Protein AF-A0A8J6ED21-F1 (afdb_monomer)

Organism: Eleutherodactylus coqui (NCBI:txid57060)

Radius of gyration: 25.07 Å; Cα contacts (8 Å, |Δi|>4): 172; chains: 1; bounding box: 75×57×55 Å

Sequence (123 aa):
MRTAGLLLVLLSLSPVLEAKECEKPCVNGLCQPSSGQCQCDPGWTGEQCQHCGGRFLLTGSSGTVTDGPGNYKYKTKCTWLIDGGNNTVLRLRFNHFATECSWDHLYVYDGDSIYAPLVAAFR

Mean predicted aligned error: 9.04 Å

pLDDT: mean 87.55, std 15.16, range [36.28, 98.06]

Structure (mmCIF, N/CA/C/O backbone):
data_AF-A0A8J6ED21-F1
#
_entry.id   AF-A0A8J6ED21-F1
#
loop_
_atom_site.group_PDB
_atom_site.id
_atom_site.type_symbol
_atom_site.label_atom_id
_atom_site.label_alt_id
_atom_site.label_comp_id
_atom_site.label_asym_id
_atom_site.label_entity_id
_atom_site.label_seq_id
_atom_site.pdbx_PDB_ins_code
_atom_site.Cartn_x
_atom_site.Cartn_y
_atom_site.Cartn_z
_atom_site.occupancy
_atom_site.B_iso_or_equiv
_atom_site.auth_seq_id
_atom_site.auth_comp_id
_atom_site.auth_asym_id
_atom_site.auth_atom_id
_atom_site.pdbx_PDB_model_num
ATOM 1 N N . MET A 1 1 ? 60.758 36.932 -38.423 1.00 39.69 1 MET A N 1
ATOM 2 C CA . MET A 1 1 ? 60.410 36.343 -37.113 1.00 39.69 1 MET A CA 1
ATOM 3 C C . MET A 1 1 ? 58.901 36.395 -36.942 1.00 39.69 1 MET A C 1
ATOM 5 O O . MET A 1 1 ? 58.358 37.473 -36.757 1.00 39.69 1 MET A O 1
ATOM 9 N N . ARG A 1 2 ? 58.213 35.262 -37.096 1.00 36.28 2 ARG A N 1
ATOM 10 C CA . ARG A 1 2 ? 56.806 35.101 -36.711 1.00 36.28 2 ARG A CA 1
ATOM 11 C C . ARG A 1 2 ? 56.756 33.851 -35.846 1.00 36.28 2 ARG A C 1
ATOM 13 O O . ARG A 1 2 ? 56.965 32.753 -36.346 1.00 36.28 2 ARG A O 1
ATOM 20 N N . THR A 1 3 ? 56.619 34.043 -34.545 1.00 42.22 3 THR A N 1
ATOM 21 C CA . THR A 1 3 ? 56.461 32.970 -33.569 1.00 42.22 3 THR A CA 1
ATOM 22 C C . THR A 1 3 ? 55.071 32.367 -33.745 1.00 42.22 3 THR A C 1
ATOM 24 O O . THR A 1 3 ? 54.067 33.058 -33.592 1.00 42.22 3 THR A O 1
ATOM 27 N N . ALA A 1 4 ? 55.010 31.088 -34.111 1.00 46.47 4 ALA A N 1
ATOM 28 C CA . ALA A 1 4 ? 53.775 30.316 -34.085 1.00 46.47 4 ALA A CA 1
ATOM 29 C C . ALA A 1 4 ? 53.504 29.907 -32.629 1.00 46.47 4 ALA A C 1
ATOM 31 O O . ALA A 1 4 ? 54.226 29.086 -32.068 1.00 46.47 4 ALA A O 1
ATOM 32 N N . GLY A 1 5 ? 52.512 30.535 -31.998 1.00 54.19 5 GLY A N 1
ATOM 33 C CA . GLY A 1 5 ? 52.023 30.137 -30.681 1.00 54.19 5 GLY A CA 1
ATOM 34 C C . GLY A 1 5 ? 51.109 28.923 -30.817 1.00 54.19 5 GLY A C 1
ATOM 35 O O . GLY A 1 5 ? 50.071 29.003 -31.468 1.00 54.19 5 GLY A O 1
ATOM 36 N N . LEU A 1 6 ? 51.506 27.798 -30.224 1.00 51.72 6 LEU A N 1
ATOM 37 C CA . LEU A 1 6 ? 50.689 26.592 -30.146 1.00 51.72 6 LEU A CA 1
ATOM 38 C C . LEU A 1 6 ? 49.626 26.797 -29.053 1.00 51.72 6 LEU A C 1
ATOM 40 O O . LEU A 1 6 ? 49.947 26.799 -27.866 1.00 51.72 6 LEU A O 1
ATOM 44 N N . LEU A 1 7 ? 48.367 27.013 -29.442 1.00 51.50 7 LEU A N 1
ATOM 45 C CA . LEU A 1 7 ? 47.249 27.107 -28.502 1.00 51.50 7 LEU A CA 1
ATOM 46 C C . LEU A 1 7 ? 46.830 25.686 -28.086 1.00 51.50 7 LEU A C 1
ATOM 48 O O . LEU A 1 7 ? 46.067 25.020 -28.783 1.00 51.50 7 LEU A O 1
ATOM 52 N N . LEU A 1 8 ? 47.365 25.202 -26.965 1.00 49.00 8 LEU A N 1
ATOM 53 C CA . LEU A 1 8 ? 46.931 23.958 -26.325 1.00 49.00 8 LEU A CA 1
ATOM 54 C C . LEU A 1 8 ? 45.565 24.186 -25.666 1.00 49.00 8 LEU A C 1
ATOM 56 O O . LEU A 1 8 ? 45.477 24.672 -24.540 1.00 49.00 8 LEU A O 1
ATOM 60 N N . VAL A 1 9 ? 44.488 23.842 -26.373 1.00 55.41 9 VAL A N 1
ATOM 61 C CA . VAL A 1 9 ? 43.159 23.716 -25.766 1.00 55.41 9 VAL A CA 1
ATOM 62 C C . VAL A 1 9 ? 43.176 22.444 -24.923 1.00 55.41 9 VAL A C 1
ATOM 64 O O . VAL A 1 9 ? 43.044 21.337 -25.442 1.00 55.41 9 VAL A O 1
ATOM 67 N N . LEU A 1 10 ? 43.388 22.595 -23.615 1.00 53.16 10 LEU A N 1
ATOM 68 C CA . LEU A 1 10 ? 43.178 21.524 -22.645 1.00 53.16 10 LEU A CA 1
ATOM 69 C C . LEU A 1 10 ? 41.671 21.248 -22.577 1.00 53.16 10 LEU A C 1
ATOM 71 O O . LEU A 1 10 ? 40.953 21.840 -21.775 1.00 53.16 10 LEU A O 1
ATOM 75 N N . LEU A 1 11 ? 41.180 20.372 -23.454 1.00 50.91 11 LEU A N 1
ATOM 76 C CA . LEU A 1 11 ? 39.873 19.749 -23.287 1.00 50.91 11 LEU A CA 1
ATOM 77 C C . LEU A 1 11 ? 39.968 18.896 -22.023 1.00 50.91 11 LEU A C 1
ATOM 79 O O . LEU A 1 11 ? 40.538 17.805 -22.041 1.00 50.91 11 LEU A O 1
ATOM 83 N N . SER A 1 12 ? 39.456 19.405 -20.904 1.00 55.03 12 SER A N 1
ATOM 84 C CA . SER A 1 12 ? 39.195 18.564 -19.745 1.00 55.03 12 SER A CA 1
ATOM 85 C C . SER A 1 12 ? 38.164 17.524 -20.176 1.00 55.03 12 SER A C 1
ATOM 87 O O . SER A 1 12 ? 36.970 17.813 -20.239 1.00 55.03 12 SER A O 1
ATOM 89 N N . LEU A 1 13 ? 38.629 16.320 -20.513 1.00 52.59 13 LEU A N 1
ATOM 90 C CA . LEU A 1 13 ? 37.798 15.127 -20.587 1.00 52.59 13 LEU A CA 1
ATOM 91 C C . LEU A 1 13 ? 37.385 14.798 -19.152 1.00 52.59 13 LEU A C 1
ATOM 93 O O . LEU A 1 13 ? 37.956 13.925 -18.502 1.00 52.59 13 LEU A O 1
ATOM 97 N N . SER A 1 14 ? 36.422 15.546 -18.618 1.00 59.75 14 SER A N 1
ATOM 98 C CA . SER A 1 14 ? 35.610 15.021 -17.533 1.00 59.75 14 SER A CA 1
ATOM 99 C C . SER A 1 14 ? 35.043 13.704 -18.059 1.00 59.75 14 SER A C 1
ATOM 101 O O . SER A 1 14 ? 34.460 13.721 -19.148 1.00 59.75 14 SER A O 1
ATOM 103 N N . PRO A 1 15 ? 35.235 12.560 -17.379 1.00 58.47 15 PRO A N 1
ATOM 104 C CA . PRO A 1 15 ? 34.506 11.368 -17.759 1.00 58.47 15 PRO A CA 1
ATOM 105 C C . PRO A 1 15 ? 33.035 11.750 -17.641 1.00 58.47 15 PRO A C 1
ATOM 107 O O . PRO A 1 15 ? 32.542 12.020 -16.544 1.00 58.47 15 PRO A O 1
ATOM 110 N N . VAL A 1 16 ? 32.356 11.868 -18.780 1.00 58.25 16 VAL A N 1
ATOM 111 C CA . VAL A 1 16 ? 30.902 11.885 -18.799 1.00 58.25 16 VAL A CA 1
ATOM 112 C C . VAL A 1 16 ? 30.545 10.528 -18.215 1.00 58.25 16 VAL A C 1
ATOM 114 O O . VAL A 1 16 ? 30.736 9.509 -18.871 1.00 58.25 16 VAL A O 1
ATOM 117 N N . LEU A 1 17 ? 30.178 10.494 -16.931 1.00 62.34 17 LEU A N 1
ATOM 118 C CA . LEU A 1 17 ? 29.552 9.321 -16.342 1.00 62.34 17 LEU A CA 1
ATOM 119 C C . LEU A 1 17 ? 28.330 9.070 -17.216 1.00 62.34 17 LEU A C 1
ATOM 121 O O . LEU A 1 17 ? 27.387 9.858 -17.191 1.00 62.34 17 LEU A O 1
ATOM 125 N N . GLU A 1 18 ? 28.415 8.057 -18.071 1.00 69.00 18 GLU A N 1
ATOM 126 C CA . GLU A 1 18 ? 27.342 7.680 -18.973 1.00 69.00 18 GLU A CA 1
ATOM 127 C C . GLU A 1 18 ? 26.149 7.315 -18.087 1.00 69.00 18 GLU A C 1
ATOM 129 O O . GLU A 1 18 ? 26.156 6.296 -17.393 1.00 69.00 18 GLU A O 1
ATOM 134 N N . ALA A 1 19 ? 25.185 8.232 -17.996 1.00 69.50 19 ALA A N 1
ATOM 135 C CA . ALA A 1 19 ? 24.006 8.052 -17.173 1.00 69.50 19 ALA A CA 1
ATOM 136 C C . ALA A 1 19 ? 23.201 6.902 -17.779 1.00 69.50 19 ALA A C 1
ATOM 138 O O . ALA A 1 19 ? 22.688 7.011 -18.891 1.00 69.50 19 ALA A O 1
ATOM 139 N N . LYS A 1 20 ? 23.126 5.782 -17.062 1.00 84.19 20 LYS A N 1
ATOM 140 C CA . LYS A 1 20 ? 22.325 4.632 -17.461 1.00 84.19 20 LYS A CA 1
ATOM 141 C C . LYS A 1 20 ? 20.864 4.945 -17.208 1.00 84.19 20 LYS A C 1
ATOM 143 O O . LYS A 1 20 ? 20.471 5.237 -16.081 1.00 84.19 20 LYS A O 1
ATOM 148 N N . GLU A 1 21 ? 20.066 4.850 -18.255 1.00 88.88 21 GLU A N 1
ATOM 149 C CA . GLU A 1 21 ? 18.619 4.887 -18.132 1.00 88.88 21 GLU A CA 1
ATOM 150 C C . GLU A 1 21 ? 18.095 3.493 -17.779 1.00 88.88 21 GLU A C 1
ATOM 152 O O . GLU A 1 21 ? 18.678 2.472 -18.154 1.00 88.88 21 GLU A O 1
ATOM 157 N N . CYS A 1 22 ? 17.010 3.447 -17.014 1.00 91.50 22 CYS A N 1
ATOM 158 C CA . CYS A 1 22 ? 16.353 2.192 -16.698 1.00 91.50 22 CYS A CA 1
ATOM 159 C C . CYS A 1 22 ? 15.646 1.690 -17.955 1.00 91.50 22 CYS A C 1
ATOM 161 O O . CYS A 1 22 ? 14.899 2.431 -18.588 1.00 91.50 22 CYS A O 1
ATOM 163 N N . GLU A 1 23 ? 15.843 0.415 -18.291 1.00 87.75 23 GLU A N 1
ATOM 164 C CA . GLU A 1 23 ? 15.198 -0.216 -19.451 1.00 87.75 23 GLU A CA 1
ATOM 165 C C . GLU A 1 23 ? 13.665 -0.090 -19.395 1.00 87.75 23 GLU A C 1
ATOM 167 O O . GLU A 1 23 ? 12.992 0.001 -20.421 1.00 87.75 23 GLU A O 1
ATOM 172 N N . LYS A 1 24 ? 13.111 -0.063 -18.177 1.00 91.94 24 LYS A N 1
ATOM 173 C CA . LYS A 1 24 ? 11.692 0.166 -17.904 1.00 91.94 24 LYS A CA 1
ATOM 174 C C . LYS A 1 24 ? 11.518 1.237 -16.827 1.00 91.94 24 LYS A C 1
ATOM 176 O O . LYS A 1 24 ? 12.366 1.338 -15.939 1.00 91.94 24 LYS A O 1
ATOM 181 N N . PRO A 1 25 ? 10.421 2.013 -16.870 1.00 93.69 25 PRO A N 1
ATOM 182 C CA . PRO A 1 25 ? 10.176 3.053 -15.883 1.00 93.69 25 PRO A CA 1
ATOM 183 C C . PRO A 1 25 ? 9.948 2.457 -14.490 1.00 93.69 25 PRO A C 1
ATOM 185 O O . PRO A 1 25 ? 9.249 1.457 -14.328 1.00 93.69 25 PRO A O 1
ATOM 188 N N . CYS A 1 26 ? 10.507 3.109 -13.474 1.00 96.56 26 CYS A N 1
ATOM 189 C CA . CYS A 1 26 ? 10.226 2.786 -12.080 1.00 96.56 26 CYS A CA 1
ATOM 190 C C . CYS A 1 26 ? 8.814 3.271 -11.722 1.00 96.56 26 CYS A C 1
ATOM 192 O O . CYS A 1 26 ? 8.497 4.441 -11.916 1.00 96.56 26 CYS A O 1
ATOM 194 N N . VAL A 1 27 ? 7.964 2.375 -11.217 1.00 96.25 27 VAL A N 1
ATOM 195 C CA . VAL A 1 27 ? 6.562 2.660 -10.875 1.00 96.25 27 VAL A CA 1
ATOM 196 C C . VAL A 1 27 ? 6.468 3.434 -9.559 1.00 96.25 27 VAL A C 1
ATOM 198 O O . VAL A 1 27 ? 5.840 4.485 -9.516 1.00 96.25 27 VAL A O 1
ATOM 201 N N . ASN A 1 28 ? 7.111 2.924 -8.502 1.00 95.56 28 ASN A N 1
ATOM 202 C CA . ASN A 1 28 ? 7.147 3.536 -7.167 1.00 95.56 28 ASN A CA 1
ATOM 203 C C . ASN A 1 28 ? 8.596 3.684 -6.687 1.00 95.56 28 ASN A C 1
ATOM 205 O O . ASN A 1 28 ? 9.069 2.958 -5.806 1.00 95.56 28 ASN A O 1
ATOM 209 N N . GLY A 1 29 ? 9.343 4.542 -7.369 1.00 95.81 29 GLY A N 1
ATOM 210 C CA . GLY A 1 29 ? 10.741 4.785 -7.059 1.00 95.81 29 GLY A CA 1
ATOM 211 C C . GLY A 1 29 ? 11.428 5.628 -8.118 1.00 95.81 29 GLY A C 1
ATOM 212 O O . GLY A 1 29 ? 10.797 6.156 -9.035 1.00 95.81 29 GLY A O 1
ATOM 213 N N . LEU A 1 30 ? 12.747 5.721 -8.004 1.00 96.62 30 LEU A N 1
ATOM 214 C CA . LEU A 1 30 ? 13.583 6.537 -8.876 1.00 96.62 30 LEU A CA 1
ATOM 215 C C . LEU A 1 30 ? 14.587 5.666 -9.626 1.00 96.62 30 LEU A C 1
ATOM 217 O O . LEU A 1 30 ? 15.153 4.724 -9.073 1.00 96.62 30 LEU A O 1
ATOM 221 N N . CYS A 1 31 ? 14.820 5.990 -10.896 1.00 96.12 31 CYS A N 1
ATOM 222 C CA . CYS A 1 31 ? 15.852 5.321 -11.675 1.00 96.12 31 CYS A CA 1
ATOM 223 C C . CYS A 1 31 ? 17.235 5.808 -11.241 1.00 96.12 31 CYS A C 1
ATOM 225 O O . CYS A 1 31 ? 17.501 7.011 -11.265 1.00 96.12 31 CYS A O 1
ATOM 227 N N . GLN A 1 32 ? 18.120 4.882 -10.875 1.00 95.31 32 GLN A N 1
ATOM 228 C CA . GLN A 1 32 ? 19.477 5.206 -10.460 1.00 95.31 32 GLN A CA 1
ATOM 229 C C . GLN A 1 32 ? 20.417 5.282 -11.682 1.00 95.31 32 GLN A C 1
ATOM 231 O O . GLN A 1 32 ? 20.708 4.243 -12.285 1.00 95.31 32 GLN A O 1
ATOM 236 N N . PRO A 1 33 ? 21.000 6.457 -12.007 1.00 90.88 33 PRO A N 1
ATOM 237 C CA . PRO A 1 33 ? 21.781 6.634 -13.238 1.00 90.88 33 PRO A CA 1
ATOM 238 C C . PRO A 1 33 ? 23.109 5.866 -13.279 1.00 90.88 33 PRO A C 1
ATOM 240 O O . PRO A 1 33 ? 23.706 5.704 -14.336 1.00 90.88 33 PRO A O 1
ATOM 243 N N . SER A 1 34 ? 23.619 5.408 -12.133 1.00 90.44 34 SER A N 1
ATOM 244 C CA . SER A 1 34 ? 24.883 4.663 -12.064 1.00 90.44 34 SER A CA 1
ATOM 245 C C . SER A 1 34 ? 24.722 3.172 -12.380 1.00 90.44 34 SER A C 1
ATOM 247 O O . SER A 1 34 ? 25.635 2.547 -12.927 1.00 90.44 34 SER A O 1
ATOM 249 N N . SER A 1 35 ? 23.574 2.586 -12.040 1.00 90.75 35 SER A N 1
ATOM 250 C CA . SER A 1 35 ? 23.293 1.157 -12.214 1.00 90.75 35 SER A CA 1
ATOM 251 C C . SER A 1 35 ? 22.301 0.871 -13.341 1.00 90.75 35 SER A C 1
ATOM 253 O O . SER A 1 35 ? 22.339 -0.232 -13.881 1.00 90.75 35 SER A O 1
ATOM 255 N N . GLY A 1 36 ? 21.450 1.835 -13.713 1.00 92.19 36 GLY A N 1
ATOM 256 C CA . GLY A 1 36 ? 20.308 1.605 -14.605 1.00 92.19 36 GLY A CA 1
ATOM 257 C C . GLY A 1 36 ? 19.221 0.749 -13.948 1.00 92.19 36 GLY A C 1
ATOM 258 O O . GLY A 1 36 ? 18.514 0.020 -14.635 1.00 92.19 36 GLY A O 1
ATOM 259 N N . GLN A 1 37 ? 19.144 0.7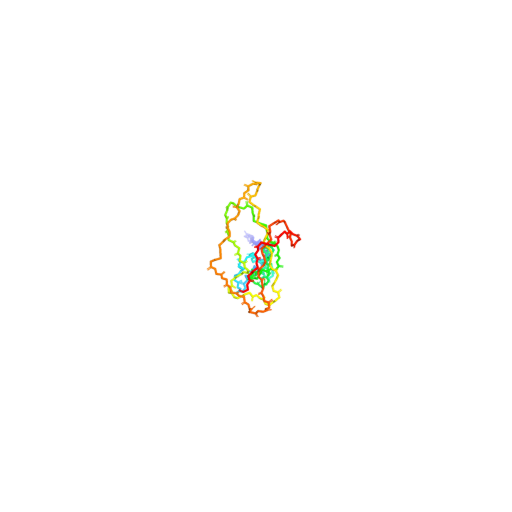71 -12.613 1.00 94.75 37 GLN A N 1
ATOM 260 C CA . GLN A 1 37 ? 18.215 -0.025 -11.806 1.00 94.75 37 GLN A CA 1
ATOM 261 C C . GLN A 1 37 ? 17.305 0.889 -10.988 1.00 94.75 37 GLN A C 1
ATOM 263 O O . GLN A 1 37 ? 17.706 1.995 -10.614 1.00 94.75 37 GLN A O 1
ATOM 268 N N . CYS A 1 38 ? 16.100 0.420 -10.672 1.00 97.19 38 CYS A N 1
ATOM 269 C CA . CYS A 1 38 ? 15.177 1.179 -9.840 1.00 97.19 38 CYS A CA 1
ATOM 270 C C . CYS A 1 38 ? 15.566 1.117 -8.361 1.00 97.19 38 CYS A C 1
ATOM 272 O O . CYS A 1 38 ? 15.751 0.046 -7.783 1.00 97.19 38 CYS A O 1
ATOM 274 N N . GLN A 1 39 ? 15.631 2.285 -7.734 1.00 97.00 39 GLN A N 1
ATOM 275 C CA . GLN A 1 39 ? 15.654 2.435 -6.289 1.00 97.00 39 GLN A CA 1
ATOM 276 C C . GLN A 1 39 ? 14.221 2.661 -5.803 1.00 97.00 39 GLN A C 1
ATOM 278 O O . GLN A 1 39 ? 13.621 3.693 -6.097 1.00 97.00 39 GLN A O 1
ATOM 283 N N . CYS A 1 40 ? 13.672 1.687 -5.079 1.00 96.44 40 CYS A N 1
ATOM 284 C CA . CYS A 1 40 ? 12.272 1.712 -4.667 1.00 96.44 40 CYS A CA 1
ATOM 285 C C . CYS A 1 40 ? 12.010 2.606 -3.463 1.00 96.44 40 CYS A C 1
ATOM 287 O O . CYS A 1 40 ? 12.805 2.654 -2.520 1.00 96.44 40 CYS A O 1
ATOM 289 N N . ASP A 1 41 ? 10.844 3.243 -3.480 1.00 95.94 41 ASP A N 1
ATOM 290 C CA . ASP A 1 41 ? 10.306 3.930 -2.318 1.00 95.94 41 ASP A CA 1
ATOM 291 C C . ASP A 1 41 ? 10.041 2.926 -1.178 1.00 95.94 41 ASP A C 1
ATOM 293 O O . ASP A 1 41 ? 9.791 1.737 -1.429 1.00 95.94 41 ASP A O 1
ATOM 297 N N . PRO A 1 42 ? 10.069 3.364 0.094 1.00 94.94 42 PRO A N 1
ATOM 298 C CA . PRO A 1 42 ? 9.823 2.482 1.229 1.00 94.94 42 PRO A CA 1
ATOM 299 C C . PRO A 1 42 ? 8.511 1.697 1.093 1.00 94.94 42 PRO A C 1
ATOM 301 O O . PRO A 1 42 ? 7.453 2.264 0.833 1.00 94.94 42 PRO A O 1
ATOM 304 N N . GLY A 1 43 ? 8.586 0.380 1.295 1.00 94.44 43 GLY A N 1
ATOM 305 C CA . GLY A 1 43 ? 7.442 -0.531 1.178 1.00 94.44 43 GLY A CA 1
ATOM 306 C C . GLY A 1 43 ? 7.251 -1.153 -0.210 1.00 94.44 43 GLY A C 1
ATOM 307 O O . GLY A 1 43 ? 6.528 -2.147 -0.320 1.00 94.44 43 GLY A O 1
ATOM 308 N N . TRP A 1 44 ? 7.939 -0.651 -1.238 1.00 95.75 44 TRP A N 1
ATOM 309 C CA . TRP A 1 44 ? 7.897 -1.180 -2.603 1.00 95.75 44 TRP A CA 1
ATOM 310 C C . TRP A 1 44 ? 9.102 -2.066 -2.934 1.00 95.75 44 TRP A C 1
ATOM 312 O O . TRP A 1 44 ? 10.191 -1.926 -2.378 1.00 95.75 44 TRP A O 1
ATOM 322 N N . THR A 1 45 ? 8.903 -3.017 -3.845 1.00 94.81 45 THR A N 1
ATOM 323 C CA . THR A 1 45 ? 9.919 -3.975 -4.294 1.00 94.81 45 THR A CA 1
ATOM 324 C C . THR A 1 45 ? 9.682 -4.420 -5.744 1.00 94.81 45 THR A C 1
ATOM 326 O O . THR A 1 45 ? 8.648 -4.129 -6.348 1.00 94.81 45 THR A O 1
ATOM 329 N N . GLY A 1 46 ? 10.640 -5.162 -6.301 1.00 93.75 46 GLY A N 1
ATOM 330 C CA . GLY A 1 46 ? 10.670 -5.602 -7.697 1.00 93.75 46 GLY A CA 1
ATOM 331 C C . GLY A 1 46 ? 11.525 -4.703 -8.591 1.00 93.75 46 GLY A C 1
ATOM 332 O O . GLY A 1 46 ? 11.861 -3.587 -8.216 1.00 93.75 46 GLY A O 1
ATOM 333 N N . GLU A 1 47 ? 11.849 -5.203 -9.785 1.00 94.38 47 GLU A N 1
ATOM 334 C CA . GLU A 1 47 ? 12.724 -4.535 -10.769 1.00 94.38 47 GLU A CA 1
ATOM 335 C C . GLU A 1 47 ? 12.265 -3.117 -11.152 1.00 94.38 47 GLU A C 1
ATOM 337 O O . GLU A 1 47 ? 13.085 -2.253 -11.428 1.00 94.38 47 GLU A O 1
ATOM 342 N N . GLN A 1 48 ? 10.951 -2.873 -11.161 1.00 95.69 48 GLN A N 1
ATOM 343 C CA . GLN A 1 48 ? 10.331 -1.572 -11.431 1.00 95.69 48 GLN A CA 1
ATOM 344 C C . GLN A 1 48 ? 9.628 -1.007 -10.186 1.00 95.69 48 GLN A C 1
ATOM 346 O O . GLN A 1 48 ? 8.819 -0.092 -10.306 1.00 95.69 48 GLN A O 1
ATOM 351 N N . CYS A 1 49 ? 9.866 -1.552 -8.989 1.00 96.25 49 CYS A N 1
ATOM 352 C CA . CYS A 1 49 ? 9.157 -1.158 -7.762 1.00 96.25 49 CYS A CA 1
ATOM 353 C C . CYS A 1 49 ? 7.630 -1.320 -7.859 1.00 96.25 49 CYS A C 1
ATOM 355 O O . CYS A 1 49 ? 6.848 -0.545 -7.309 1.00 96.25 49 CYS A O 1
ATOM 357 N N . GLN A 1 50 ? 7.204 -2.329 -8.613 1.00 95.50 50 GLN A N 1
ATOM 358 C CA . GLN A 1 50 ? 5.814 -2.573 -8.9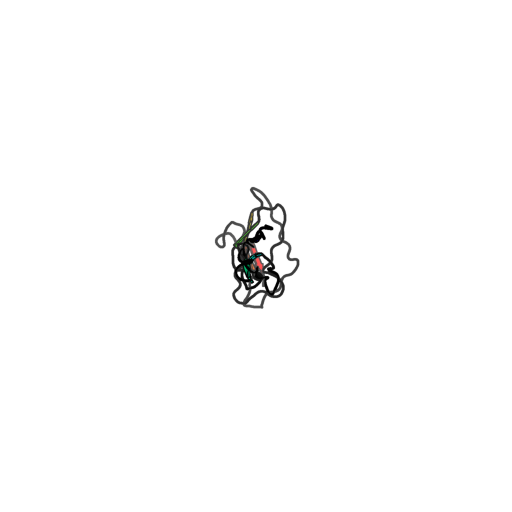81 1.00 95.50 50 GLN A CA 1
ATOM 359 C C . GLN A 1 50 ? 5.075 -3.508 -8.017 1.00 95.50 50 GLN A C 1
ATOM 361 O O . GLN A 1 50 ? 3.914 -3.825 -8.238 1.00 95.50 50 GLN A O 1
ATOM 366 N N . HIS A 1 51 ? 5.733 -4.010 -6.978 1.00 95.38 51 HIS A N 1
ATOM 367 C CA . HIS A 1 51 ? 5.109 -4.913 -6.020 1.00 95.38 51 HIS A CA 1
ATOM 368 C C . HIS A 1 51 ? 5.212 -4.336 -4.623 1.00 95.38 51 HIS A C 1
ATOM 370 O O . HIS A 1 51 ? 6.278 -3.873 -4.216 1.00 95.38 51 HIS A O 1
ATOM 376 N N . CYS A 1 52 ? 4.135 -4.418 -3.854 1.00 95.19 52 CYS A N 1
ATOM 377 C CA . CYS A 1 52 ? 4.243 -4.199 -2.426 1.00 95.19 52 CYS A CA 1
ATOM 378 C C . CYS A 1 52 ? 5.091 -5.303 -1.772 1.00 95.19 52 CYS A C 1
ATOM 380 O O . CYS A 1 52 ? 4.923 -6.491 -2.057 1.00 95.19 52 CYS A O 1
ATOM 382 N N . GLY A 1 53 ? 5.977 -4.912 -0.859 1.00 92.81 53 GLY A N 1
ATOM 383 C CA . GLY A 1 53 ? 6.766 -5.839 -0.048 1.00 92.81 53 GLY A CA 1
ATOM 384 C C . GLY A 1 53 ? 6.978 -5.396 1.397 1.00 92.81 53 GLY A C 1
ATOM 385 O O . GLY A 1 53 ? 7.800 -5.995 2.088 1.00 92.81 53 GLY A O 1
ATOM 386 N N . GLY A 1 54 ? 6.295 -4.348 1.859 1.00 90.00 54 GLY A N 1
ATOM 387 C CA . GLY A 1 54 ? 6.530 -3.796 3.186 1.00 90.00 54 GLY A CA 1
ATOM 388 C C . GLY A 1 54 ? 5.321 -3.114 3.811 1.00 90.00 54 GLY A C 1
ATOM 389 O O . GLY A 1 54 ? 4.166 -3.447 3.533 1.00 90.00 54 GLY A O 1
ATOM 390 N N . ARG A 1 55 ? 5.620 -2.188 4.725 1.00 92.12 55 ARG A N 1
ATOM 391 C CA . ARG A 1 55 ? 4.631 -1.485 5.536 1.00 92.12 55 ARG A CA 1
ATOM 392 C C . ARG A 1 55 ? 4.562 -0.014 5.145 1.00 92.12 55 ARG A C 1
ATOM 394 O O . ARG A 1 55 ? 5.586 0.661 5.124 1.00 92.12 55 ARG A O 1
ATOM 401 N N . PHE A 1 56 ? 3.353 0.474 4.912 1.00 95.44 56 PHE A N 1
ATOM 402 C CA . PHE A 1 56 ? 3.065 1.873 4.613 1.00 95.44 56 PHE A CA 1
ATOM 403 C C . PHE A 1 56 ? 2.411 2.557 5.806 1.00 95.44 56 PHE A C 1
ATOM 405 O O . PHE A 1 56 ? 1.626 1.936 6.523 1.00 95.44 56 PHE A O 1
ATOM 412 N N . LEU A 1 57 ? 2.707 3.843 5.981 1.00 95.00 57 LEU A N 1
ATOM 413 C CA . LEU A 1 57 ? 2.015 4.723 6.915 1.00 95.00 57 LEU A CA 1
ATOM 414 C C . LEU A 1 57 ? 1.264 5.786 6.113 1.00 95.00 57 LEU A C 1
ATOM 416 O O . LEU A 1 57 ? 1.869 6.505 5.321 1.00 95.00 57 LEU A O 1
ATOM 420 N N . LEU A 1 58 ? -0.045 5.878 6.324 1.00 95.50 58 LEU A N 1
ATOM 421 C CA . LEU A 1 58 ? -0.906 6.880 5.712 1.00 95.50 58 LEU A CA 1
ATOM 422 C C . LEU A 1 58 ? -1.470 7.771 6.813 1.00 95.50 58 LEU A C 1
ATOM 424 O O . LEU A 1 58 ? -2.216 7.288 7.654 1.00 95.50 58 LEU A O 1
ATOM 428 N N . THR A 1 59 ? -1.131 9.057 6.784 1.00 95.81 59 THR A N 1
ATOM 429 C CA . THR A 1 59 ? -1.594 10.066 7.759 1.00 95.81 59 THR A CA 1
ATOM 430 C C . THR A 1 59 ? -2.524 11.115 7.141 1.00 95.81 59 THR A C 1
ATOM 432 O O . THR A 1 59 ? -2.938 12.071 7.79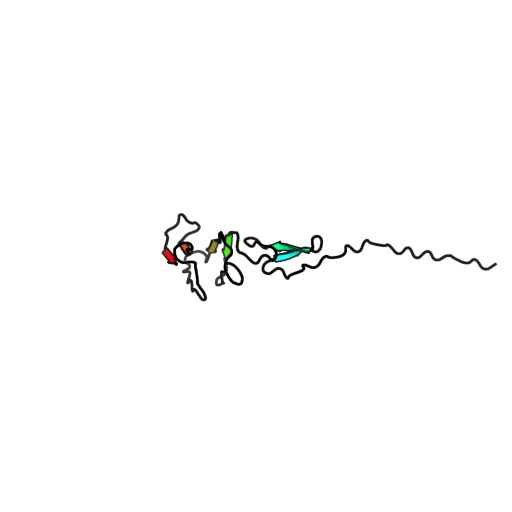4 1.00 95.81 59 THR A O 1
ATOM 435 N N . GLY A 1 60 ? -2.821 10.983 5.845 1.00 94.12 60 GLY A N 1
ATOM 436 C CA . GLY A 1 60 ? -3.706 11.897 5.134 1.00 94.12 60 GLY A CA 1
ATOM 437 C C . GLY A 1 60 ? -5.168 11.712 5.540 1.00 94.12 60 GLY A C 1
ATOM 438 O O . GLY A 1 60 ? -5.611 10.602 5.824 1.00 94.12 60 GLY A O 1
ATOM 439 N N . SER A 1 61 ? -5.956 12.788 5.468 1.00 93.00 61 SER A N 1
ATOM 440 C CA . SER A 1 61 ? -7.411 12.749 5.703 1.00 93.00 61 SER A CA 1
ATOM 441 C C . SER A 1 61 ? -8.180 11.910 4.672 1.00 93.00 61 SER A C 1
ATOM 443 O O . SER A 1 61 ? -9.343 11.564 4.879 1.00 93.00 61 SER A O 1
ATOM 445 N N . SER A 1 62 ? -7.543 11.591 3.544 1.00 94.81 62 SER A N 1
ATOM 446 C CA . SER A 1 62 ? -8.005 10.635 2.541 1.00 94.81 62 SER A CA 1
ATOM 447 C C . SER A 1 62 ? -6.812 10.086 1.754 1.00 94.81 62 SER A C 1
ATOM 449 O O . SER A 1 62 ? -5.734 10.684 1.748 1.00 94.81 62 SER A O 1
ATOM 451 N N . GLY A 1 63 ? -6.995 8.946 1.087 1.00 94.56 63 GLY A N 1
ATOM 452 C CA . GLY A 1 63 ? -5.948 8.305 0.297 1.00 94.56 63 GLY A CA 1
ATOM 453 C C . GLY A 1 63 ? -6.431 7.030 -0.386 1.00 94.56 63 GLY A C 1
ATOM 454 O O . GLY A 1 63 ? -7.602 6.663 -0.291 1.00 94.56 63 GLY A O 1
ATOM 455 N N . THR A 1 64 ? -5.522 6.361 -1.092 1.00 94.31 64 THR A N 1
ATOM 456 C CA . THR A 1 64 ? -5.745 5.046 -1.711 1.00 94.31 64 THR A CA 1
ATOM 457 C C . THR A 1 64 ? -4.606 4.113 -1.318 1.00 94.31 64 THR A C 1
ATOM 459 O O . THR A 1 64 ? -3.462 4.548 -1.204 1.00 94.31 64 THR A O 1
ATOM 462 N N . VAL A 1 65 ? -4.925 2.837 -1.116 1.00 94.62 65 VAL A N 1
ATOM 463 C CA . VAL A 1 65 ? -3.956 1.764 -0.871 1.00 94.62 65 VAL A CA 1
ATOM 464 C C . VAL A 1 65 ? -4.006 0.767 -2.026 1.00 94.62 65 VAL A C 1
ATOM 466 O O . VAL A 1 65 ? -5.073 0.532 -2.593 1.00 94.62 65 VAL A O 1
ATOM 469 N N . THR A 1 66 ? -2.856 0.213 -2.401 1.00 94.69 66 THR A N 1
ATOM 470 C CA . THR A 1 66 ? -2.721 -0.761 -3.493 1.00 94.69 66 THR A CA 1
ATOM 471 C C . THR A 1 66 ? -1.491 -1.634 -3.265 1.00 94.69 66 THR A C 1
ATOM 473 O O . THR A 1 66 ? -0.492 -1.185 -2.702 1.00 94.69 66 THR A O 1
ATOM 476 N N . ASP A 1 67 ? -1.583 -2.894 -3.673 1.00 94.19 67 ASP A N 1
ATOM 477 C CA . ASP A 1 67 ? -0.510 -3.888 -3.698 1.00 94.19 67 ASP A CA 1
ATOM 478 C C . ASP A 1 67 ? 0.410 -3.762 -4.930 1.00 94.19 67 ASP A C 1
ATOM 480 O O . ASP A 1 67 ? 1.470 -4.395 -4.973 1.00 94.19 67 ASP A O 1
ATOM 484 N N . GLY A 1 68 ? 0.033 -2.920 -5.894 1.00 94.06 68 GLY A N 1
ATOM 485 C CA . GLY A 1 68 ? 0.762 -2.646 -7.127 1.00 94.06 68 GLY A CA 1
ATOM 486 C C . GLY A 1 68 ? -0.125 -2.726 -8.376 1.00 94.06 68 GLY A C 1
ATOM 487 O O . GLY A 1 68 ? -1.320 -3.007 -8.292 1.00 94.06 68 GLY A O 1
ATOM 488 N N . PRO A 1 69 ? 0.434 -2.443 -9.564 1.00 94.31 69 PRO A N 1
ATOM 489 C CA . PRO A 1 69 ? -0.256 -2.647 -10.831 1.00 94.31 69 PRO A CA 1
ATOM 490 C C . PRO A 1 69 ? -0.441 -4.134 -11.170 1.00 94.31 69 PRO A C 1
ATOM 492 O O . PRO A 1 69 ? 0.472 -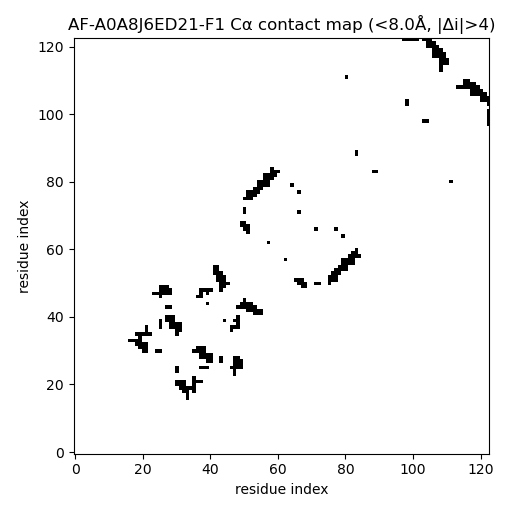4.946 -11.022 1.00 94.31 69 PRO A O 1
ATOM 495 N N . GLY A 1 70 ? -1.592 -4.457 -11.761 1.00 92.62 70 GLY A N 1
ATOM 496 C CA . GLY A 1 70 ? -1.887 -5.798 -12.260 1.00 92.62 70 GLY A CA 1
ATOM 497 C C . GLY A 1 70 ? -2.238 -6.777 -11.143 1.00 92.62 70 GLY A C 1
ATOM 498 O O . GLY A 1 70 ? -2.911 -6.415 -10.185 1.00 92.62 70 GLY A O 1
ATOM 499 N N . ASN A 1 71 ? -1.821 -8.033 -11.303 1.00 91.44 71 ASN A N 1
ATOM 500 C CA . ASN A 1 71 ? -2.030 -9.057 -10.285 1.00 91.44 71 ASN A CA 1
ATOM 501 C C . ASN A 1 71 ? -0.933 -8.981 -9.218 1.00 91.44 71 ASN A C 1
ATOM 503 O O . ASN A 1 71 ? 0.240 -8.755 -9.540 1.00 91.44 71 ASN A O 1
ATOM 507 N N . TYR A 1 72 ? -1.303 -9.263 -7.970 1.00 89.81 72 TYR A N 1
ATOM 508 C CA . TYR A 1 72 ? -0.349 -9.399 -6.877 1.00 89.81 72 TYR A CA 1
ATOM 509 C C . TYR A 1 72 ? 0.699 -10.479 -7.176 1.00 89.81 72 TYR A C 1
ATOM 511 O O . TYR A 1 72 ? 0.471 -11.453 -7.900 1.00 89.81 72 TYR A O 1
ATOM 519 N N . LYS A 1 73 ? 1.885 -10.315 -6.586 1.00 91.12 73 LYS A N 1
ATOM 520 C CA . LYS A 1 73 ? 2.969 -11.292 -6.685 1.00 91.12 73 LYS A CA 1
ATOM 521 C C . LYS A 1 73 ? 2.765 -12.417 -5.666 1.00 91.12 73 LYS A C 1
ATOM 523 O O . LYS A 1 73 ? 2.297 -12.206 -4.550 1.00 91.12 73 LYS A O 1
ATOM 528 N N . TYR A 1 74 ? 3.187 -13.626 -6.028 1.00 89.94 74 TYR A N 1
ATOM 529 C CA . TYR A 1 74 ? 3.230 -14.747 -5.091 1.00 89.94 74 TYR A CA 1
ATOM 530 C C . TYR A 1 74 ? 4.022 -14.388 -3.822 1.00 89.94 74 TYR A C 1
ATOM 532 O O . TYR A 1 74 ? 5.119 -13.827 -3.908 1.00 89.94 74 TYR A O 1
ATOM 540 N N . LYS A 1 75 ? 3.481 -14.759 -2.651 1.00 86.88 75 LYS A N 1
ATOM 541 C CA . LYS A 1 75 ? 4.035 -14.451 -1.317 1.00 86.88 75 LYS A CA 1
ATOM 542 C C . LYS A 1 75 ? 4.151 -12.953 -1.005 1.00 86.88 75 LYS A C 1
ATOM 544 O O . LYS A 1 75 ? 4.952 -12.577 -0.144 1.00 86.88 75 LYS A O 1
ATOM 549 N N . THR A 1 76 ? 3.357 -12.102 -1.652 1.00 88.75 76 THR A N 1
ATOM 550 C CA . THR A 1 76 ? 3.257 -10.694 -1.259 1.00 88.75 76 THR A CA 1
ATOM 551 C C . THR A 1 76 ? 2.763 -10.577 0.180 1.00 88.75 76 THR A C 1
ATOM 553 O O . THR A 1 76 ? 1.787 -11.204 0.584 1.00 88.75 76 THR A O 1
ATOM 556 N N . LYS A 1 77 ? 3.452 -9.746 0.962 1.00 89.56 77 LYS A N 1
ATOM 557 C CA . LYS A 1 77 ? 3.031 -9.341 2.303 1.00 89.56 77 LYS A CA 1
ATOM 558 C C . LYS A 1 77 ? 2.995 -7.828 2.336 1.00 89.56 77 LYS A C 1
ATOM 560 O O . LYS A 1 77 ? 4.043 -7.190 2.380 1.00 89.56 77 LYS A O 1
ATOM 565 N N . CYS A 1 78 ? 1.786 -7.285 2.282 1.00 93.12 78 CYS A N 1
ATOM 566 C CA . CYS A 1 78 ? 1.562 -5.853 2.297 1.00 93.12 78 CYS A CA 1
ATOM 567 C C . CYS A 1 78 ? 0.822 -5.438 3.559 1.00 93.12 78 CYS A C 1
ATOM 569 O O . CYS A 1 78 ? -0.137 -6.094 3.964 1.00 93.12 78 CYS A O 1
ATOM 571 N N . THR A 1 79 ? 1.264 -4.363 4.203 1.00 95.56 79 THR A N 1
ATOM 572 C CA . THR A 1 79 ? 0.577 -3.818 5.376 1.00 95.56 79 THR A CA 1
ATOM 573 C C . THR A 1 79 ? 0.450 -2.312 5.245 1.00 95.56 79 THR A C 1
ATOM 575 O O . THR A 1 79 ? 1.433 -1.619 5.007 1.00 95.56 79 THR A O 1
ATOM 578 N N . TRP A 1 80 ? -0.750 -1.793 5.466 1.00 96.12 80 TRP A N 1
ATOM 579 C CA . TRP A 1 80 ? -1.006 -0.359 5.513 1.00 96.12 80 TRP A CA 1
ATOM 580 C C . TRP A 1 80 ? -1.484 -0.004 6.917 1.00 96.12 80 TRP A C 1
ATOM 582 O O . TRP A 1 80 ? -2.474 -0.557 7.388 1.00 96.12 80 TRP A O 1
ATOM 592 N N . LEU A 1 81 ? -0.768 0.895 7.587 1.00 95.94 81 LEU A N 1
ATOM 593 C CA . LEU A 1 81 ? -1.229 1.553 8.803 1.00 95.94 81 LEU A CA 1
ATOM 594 C C . LEU A 1 81 ? -1.841 2.891 8.397 1.00 95.94 81 LEU A C 1
ATOM 596 O O . LEU A 1 81 ? -1.139 3.750 7.866 1.00 95.94 81 LEU A O 1
ATOM 600 N N . ILE A 1 82 ? -3.141 3.046 8.624 1.00 96.44 82 ILE A N 1
ATOM 601 C CA . ILE A 1 82 ? -3.873 4.276 8.326 1.00 96.44 82 ILE A CA 1
ATOM 602 C C . ILE A 1 82 ? -4.132 4.978 9.655 1.00 96.44 82 ILE A C 1
ATOM 604 O O . ILE A 1 82 ? -4.902 4.485 10.474 1.00 96.44 82 ILE A O 1
ATOM 608 N N . ASP A 1 83 ? -3.473 6.110 9.863 1.00 95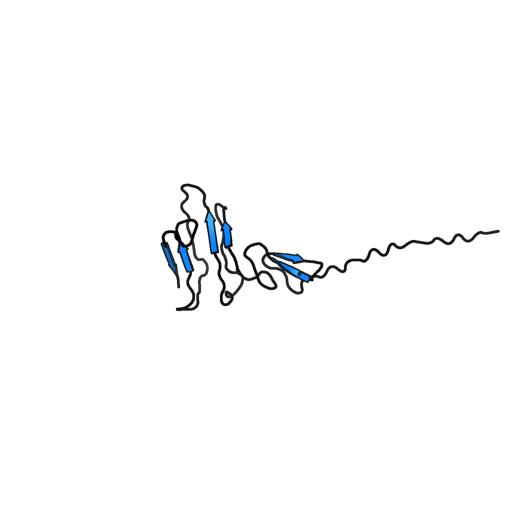.12 83 ASP A N 1
ATOM 609 C CA . ASP A 1 83 ? -3.615 6.953 11.043 1.00 95.12 83 ASP A CA 1
ATOM 610 C C . ASP A 1 83 ? -4.422 8.202 10.675 1.00 95.12 83 ASP A C 1
ATOM 612 O O . ASP A 1 83 ? -3.921 9.129 10.040 1.00 95.12 83 ASP A O 1
ATOM 616 N N . GLY A 1 84 ? -5.703 8.210 11.044 1.00 92.75 84 GLY A N 1
ATOM 617 C CA . GLY A 1 84 ? -6.567 9.379 10.870 1.00 92.75 84 GLY A CA 1
ATOM 618 C C . GLY A 1 84 ? -6.390 10.442 11.958 1.00 92.75 84 GLY A C 1
ATOM 619 O O . GLY A 1 84 ? -7.008 11.502 11.873 1.00 92.75 84 GLY A O 1
ATOM 620 N N . GLY A 1 85 ? -5.576 10.181 12.984 1.00 91.06 85 GLY A N 1
ATOM 621 C CA . GLY A 1 85 ? -5.505 10.969 14.207 1.00 91.06 85 GLY A CA 1
ATOM 622 C C . GLY A 1 85 ? -6.624 10.647 15.203 1.00 91.06 85 GLY A C 1
ATOM 623 O O . GLY A 1 85 ? -7.525 9.838 14.959 1.00 91.06 85 GLY A O 1
ATOM 624 N N . ASN A 1 86 ? -6.567 11.301 16.362 1.00 89.56 86 ASN A N 1
ATOM 625 C CA . ASN A 1 86 ? -7.442 11.002 17.495 1.00 89.56 86 ASN A CA 1
ATOM 626 C C . ASN A 1 86 ? -8.929 11.228 17.180 1.00 89.56 86 ASN A C 1
ATOM 628 O O . ASN A 1 86 ? -9.304 12.253 16.611 1.00 89.56 86 ASN A O 1
ATOM 632 N N . ASN A 1 87 ? -9.779 10.308 17.650 1.00 88.00 87 ASN A N 1
ATOM 633 C CA . ASN A 1 87 ? -11.241 10.359 17.519 1.00 88.00 87 ASN A CA 1
ATOM 634 C C . ASN A 1 87 ? -11.744 10.492 16.071 1.00 88.00 87 ASN A C 1
ATOM 636 O O . ASN A 1 87 ? -12.792 11.092 15.824 1.00 88.00 87 ASN A O 1
ATOM 640 N N . THR A 1 88 ? -11.014 9.925 15.112 1.00 91.81 88 THR A N 1
ATOM 641 C CA . THR A 1 88 ? -11.449 9.875 13.718 1.00 91.81 88 THR A CA 1
ATOM 642 C C . THR A 1 88 ? -12.074 8.530 13.378 1.00 91.81 88 THR A C 1
ATOM 644 O O . THR A 1 88 ? -11.676 7.485 13.885 1.00 91.81 88 THR A O 1
ATOM 647 N N . VAL A 1 89 ? -13.091 8.561 12.516 1.00 93.44 89 VAL A N 1
ATOM 648 C CA . VAL A 1 89 ? -13.715 7.352 11.974 1.00 93.44 89 VAL A CA 1
ATOM 649 C C . VAL A 1 89 ? -13.213 7.162 10.553 1.00 93.44 89 VAL A C 1
ATOM 651 O O . VAL A 1 89 ? -13.473 7.987 9.674 1.00 93.44 89 VAL A O 1
ATOM 654 N N . LEU A 1 90 ? -12.503 6.062 10.324 1.00 94.75 90 LEU A N 1
ATOM 655 C CA . LEU A 1 90 ? -12.008 5.702 9.004 1.00 94.75 90 LEU A CA 1
ATOM 656 C C . LEU A 1 90 ? -13.091 4.967 8.214 1.00 94.75 90 LEU A C 1
ATOM 658 O O . LEU A 1 90 ? -13.693 4.004 8.685 1.00 94.75 90 LEU A O 1
ATOM 662 N N . ARG A 1 91 ? -13.319 5.402 6.972 1.00 95.00 91 ARG A N 1
ATOM 663 C CA . ARG A 1 91 ? -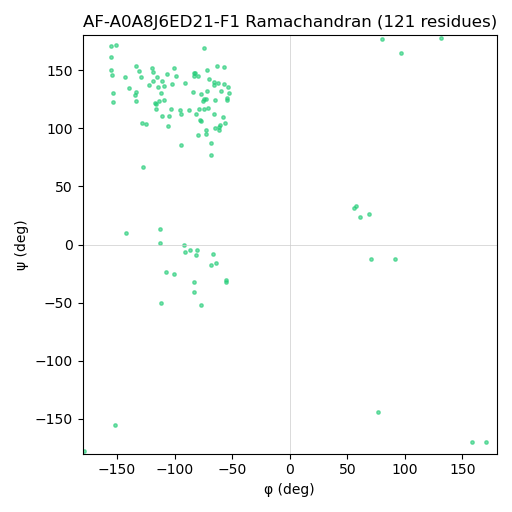14.220 4.727 6.033 1.00 95.00 91 ARG A CA 1
ATOM 664 C C . ARG A 1 91 ? -13.417 4.104 4.903 1.00 95.00 91 ARG A C 1
ATOM 666 O O . ARG A 1 91 ? -12.907 4.813 4.039 1.00 95.00 91 ARG A O 1
ATOM 673 N N . LEU A 1 92 ? -13.368 2.776 4.877 1.00 94.69 92 LEU A N 1
ATOM 674 C CA . LEU A 1 92 ? -12.723 2.017 3.809 1.00 94.69 92 LEU A CA 1
ATOM 675 C C . LEU A 1 92 ? -13.729 1.687 2.702 1.00 94.69 92 LEU A C 1
ATOM 677 O O . LEU A 1 92 ? -14.879 1.336 2.968 1.00 94.69 92 LEU A O 1
ATOM 681 N N . ARG A 1 93 ? -13.294 1.802 1.445 1.00 95.50 93 ARG A N 1
ATOM 682 C CA . ARG A 1 93 ? -14.065 1.394 0.267 1.00 95.50 93 ARG A CA 1
ATOM 683 C C . ARG A 1 93 ? -13.171 0.586 -0.661 1.00 95.50 93 ARG A C 1
ATOM 685 O O . ARG A 1 93 ? -12.160 1.094 -1.135 1.00 95.50 93 ARG A O 1
ATOM 692 N N . PHE A 1 94 ? -13.599 -0.631 -0.973 1.00 94.44 94 PHE A N 1
ATOM 693 C CA . PHE A 1 94 ? -12.970 -1.450 -2.001 1.00 94.44 94 PHE A CA 1
ATOM 694 C C . PHE A 1 94 ? -13.483 -1.025 -3.373 1.00 94.44 94 PHE A C 1
ATOM 696 O O . PHE A 1 94 ? -14.665 -1.179 -3.674 1.00 94.44 94 PHE A O 1
ATOM 703 N N . ASN A 1 95 ? -12.601 -0.448 -4.188 1.00 94.12 95 ASN A N 1
ATOM 704 C CA . ASN A 1 95 ? -12.912 -0.148 -5.587 1.00 94.12 95 ASN A CA 1
ATOM 705 C C . ASN A 1 95 ? -12.697 -1.386 -6.468 1.00 94.12 95 ASN A C 1
ATOM 707 O O . ASN A 1 95 ? -13.518 -1.679 -7.330 1.00 94.12 95 ASN A O 1
ATOM 711 N N . HIS A 1 96 ? -11.620 -2.128 -6.204 1.00 92.38 96 HIS A N 1
ATOM 712 C CA . HIS A 1 96 ? -11.283 -3.395 -6.842 1.00 92.38 96 HIS A CA 1
ATOM 713 C C . HIS A 1 96 ? -10.739 -4.341 -5.771 1.00 92.38 96 HIS A C 1
ATOM 715 O O . HIS A 1 96 ? -9.942 -3.919 -4.934 1.00 92.38 96 HIS A O 1
ATOM 721 N N . PHE A 1 97 ? -11.197 -5.590 -5.774 1.00 93.44 97 PHE A N 1
ATOM 722 C CA . PHE A 1 97 ? -10.745 -6.613 -4.838 1.00 93.44 97 PHE A CA 1
ATOM 723 C C . PHE A 1 97 ? -10.921 -7.994 -5.469 1.00 93.44 97 PHE A C 1
ATOM 725 O O . PHE A 1 97 ? -12.026 -8.343 -5.885 1.00 93.44 97 PHE A O 1
ATOM 732 N N . ALA A 1 98 ? -9.826 -8.744 -5.569 1.00 93.00 98 ALA A N 1
ATOM 733 C CA . ALA A 1 98 ? -9.808 -10.123 -6.033 1.00 93.00 98 ALA A CA 1
ATOM 734 C C . ALA A 1 98 ? -8.604 -10.843 -5.415 1.00 93.00 98 ALA A C 1
ATOM 736 O O . ALA A 1 98 ? -7.481 -10.345 -5.486 1.00 93.00 98 ALA A O 1
ATOM 737 N N . THR A 1 99 ? -8.849 -12.009 -4.830 1.00 93.81 99 THR A N 1
ATOM 738 C CA . THR A 1 99 ? -7.853 -12.857 -4.164 1.00 93.81 99 THR A CA 1
ATOM 739 C C . THR A 1 99 ? -8.023 -14.306 -4.608 1.00 93.81 99 THR A C 1
ATOM 741 O O . THR A 1 99 ? -9.113 -14.715 -5.018 1.00 93.81 99 THR A O 1
ATOM 744 N N . GLU A 1 100 ? -6.948 -15.095 -4.566 1.00 93.44 100 GLU A N 1
ATOM 745 C CA . GLU A 1 100 ? -7.036 -16.533 -4.814 1.00 93.44 100 GLU A CA 1
ATOM 746 C C . GLU A 1 100 ? -7.862 -17.197 -3.710 1.00 93.44 100 GLU A C 1
ATOM 748 O O . GLU A 1 100 ? -7.553 -17.099 -2.518 1.00 93.44 100 GLU A O 1
ATOM 753 N N . CYS A 1 101 ? -8.917 -17.906 -4.118 1.00 88.62 101 CYS A N 1
ATOM 754 C CA . CYS A 1 101 ? -9.792 -18.595 -3.183 1.00 88.62 101 CYS A CA 1
ATOM 755 C C . CYS A 1 101 ? -8.999 -19.574 -2.306 1.00 88.62 101 CYS A C 1
ATOM 757 O O . CYS A 1 101 ? -8.153 -20.317 -2.794 1.00 88.62 101 CYS A O 1
ATOM 759 N N . SER A 1 102 ? -9.332 -19.608 -1.015 1.00 89.31 102 SER A N 1
ATOM 760 C CA . SER A 1 102 ? -8.753 -20.503 0.002 1.00 89.31 102 SER A CA 1
ATOM 761 C C . SER A 1 102 ? -7.307 -20.225 0.424 1.00 89.31 102 SER A C 1
ATOM 763 O O . SER A 1 102 ? -6.903 -20.753 1.460 1.00 89.31 102 SER A O 1
ATOM 765 N N . TRP A 1 103 ? -6.553 -19.389 -0.290 1.00 91.62 103 TRP A N 1
ATOM 766 C CA . TRP A 1 103 ? -5.149 -19.109 0.029 1.00 91.62 103 TRP A CA 1
ATOM 767 C C . TRP A 1 103 ? -4.948 -17.680 0.513 1.00 91.62 103 TRP A C 1
ATOM 769 O O . TRP A 1 103 ? -4.393 -17.463 1.596 1.00 91.62 103 TRP A O 1
ATOM 779 N N . ASP A 1 104 ? -5.465 -16.714 -0.241 1.00 94.06 104 ASP A N 1
ATOM 780 C CA . ASP A 1 104 ? -5.182 -15.306 -0.015 1.00 94.06 104 ASP A CA 1
ATOM 781 C C . ASP A 1 104 ? -6.338 -14.608 0.693 1.00 94.06 104 ASP A C 1
ATOM 783 O O . ASP A 1 104 ? -7.514 -14.845 0.423 1.00 94.06 104 ASP A O 1
ATOM 787 N N . HIS A 1 105 ? -5.980 -13.756 1.649 1.00 93.12 105 HIS A N 1
ATOM 788 C CA . HIS A 1 105 ? -6.928 -13.108 2.541 1.00 93.12 105 HIS A CA 1
ATOM 789 C C . HIS A 1 105 ? -6.484 -11.677 2.825 1.00 9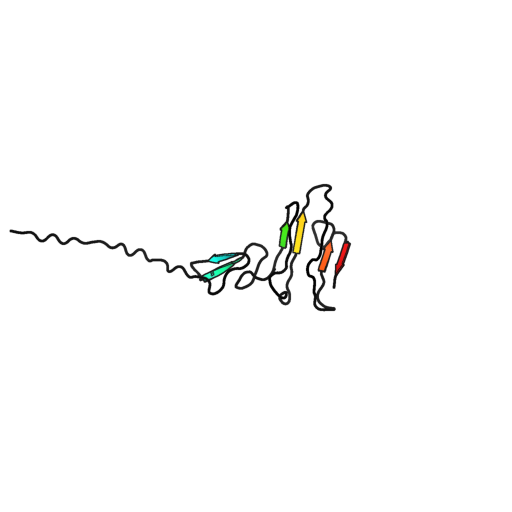3.12 105 HIS A C 1
ATOM 791 O O . HIS A 1 105 ? -5.292 -11.405 2.995 1.00 93.12 105 HIS A O 1
ATOM 797 N N . LEU A 1 106 ? -7.453 -10.774 2.949 1.00 95.00 106 LEU A N 1
ATOM 798 C CA . LEU A 1 106 ? -7.232 -9.427 3.462 1.00 95.00 106 LEU A CA 1
ATOM 799 C C . LEU A 1 106 ? -7.862 -9.296 4.845 1.00 95.00 106 LEU A C 1
ATOM 801 O O . LEU A 1 106 ? -9.066 -9.491 5.007 1.00 95.00 106 LEU A O 1
ATOM 805 N N . TYR A 1 107 ? -7.050 -8.904 5.821 1.00 96.62 107 TYR A N 1
ATOM 806 C CA . TYR A 1 107 ? -7.481 -8.670 7.195 1.00 96.62 107 TYR A CA 1
ATOM 807 C C . TYR A 1 107 ? -7.450 -7.179 7.516 1.00 96.62 107 TYR A C 1
ATOM 809 O O . TYR A 1 107 ? -6.486 -6.485 7.189 1.00 96.62 107 TYR A O 1
ATOM 817 N N . VAL A 1 108 ? -8.498 -6.698 8.181 1.00 97.31 108 VAL A N 1
ATOM 818 C CA . VAL A 1 108 ? -8.598 -5.325 8.679 1.00 97.31 108 VAL A CA 1
ATOM 819 C C . VAL A 1 108 ? -8.670 -5.376 10.196 1.00 97.31 108 VAL A C 1
ATOM 821 O O . VAL A 1 108 ? -9.585 -5.983 10.756 1.00 97.31 108 VAL A O 1
ATOM 824 N N . TYR A 1 109 ? -7.706 -4.731 10.843 1.00 97.56 109 TYR A N 1
ATOM 825 C CA . TYR A 1 109 ? -7.604 -4.627 12.294 1.00 97.56 109 TYR A CA 1
ATOM 826 C C . TYR A 1 109 ? -7.867 -3.183 12.726 1.00 97.56 109 TYR A C 1
ATOM 828 O O . TYR A 1 109 ? -7.420 -2.254 12.053 1.00 97.56 109 TYR A O 1
A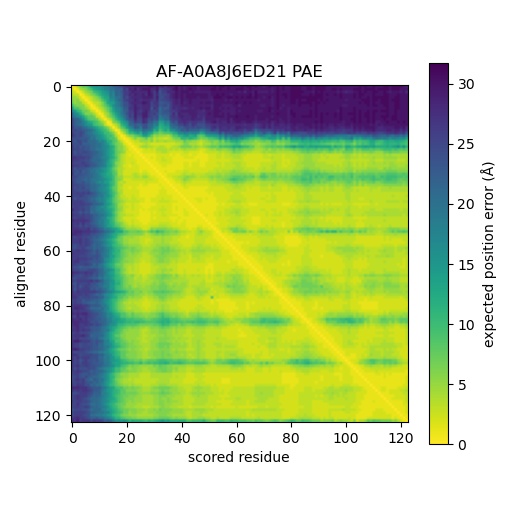TOM 836 N N . ASP A 1 110 ? -8.578 -3.000 13.836 1.00 95.69 110 ASP A N 1
ATOM 837 C CA . ASP A 1 110 ? -8.830 -1.690 14.443 1.00 95.69 110 ASP A CA 1
ATOM 838 C C . ASP A 1 110 ? -7.793 -1.401 15.536 1.00 95.69 110 ASP A C 1
ATOM 840 O O . ASP A 1 110 ? -7.975 -1.731 16.707 1.00 95.69 110 ASP A O 1
ATOM 844 N N . GLY A 1 111 ? -6.648 -0.867 15.113 1.00 94.56 111 GLY A N 1
ATOM 845 C CA . GLY A 1 111 ? -5.507 -0.537 15.962 1.00 94.56 111 GLY A CA 1
ATOM 846 C C . GLY A 1 111 ? -4.206 -0.463 15.162 1.00 94.56 111 GLY A C 1
ATOM 847 O O . GLY A 1 111 ? -4.201 -0.485 13.932 1.00 94.56 111 GLY A O 1
ATOM 848 N N . ASP A 1 112 ? -3.074 -0.383 15.856 1.00 93.69 112 ASP A N 1
ATOM 849 C CA . ASP A 1 112 ? -1.761 -0.140 15.241 1.00 93.69 112 ASP A CA 1
ATOM 850 C C . ASP A 1 112 ? -1.033 -1.410 14.752 1.00 93.69 112 ASP A C 1
ATOM 852 O O . ASP A 1 112 ? 0.034 -1.334 14.126 1.00 93.69 112 ASP A O 1
ATOM 856 N N . SER A 1 113 ? -1.584 -2.597 15.011 1.00 94.00 113 SER A N 1
ATOM 857 C CA . SER A 1 113 ? -0.918 -3.873 14.749 1.00 94.00 113 SER A CA 1
ATOM 858 C C . SER A 1 113 ? -1.890 -5.036 14.539 1.00 94.00 113 SER A C 1
ATOM 860 O O . SER A 1 113 ? -3.086 -4.938 14.790 1.00 94.00 113 SER A O 1
ATOM 862 N N . ILE A 1 114 ? -1.343 -6.181 14.116 1.00 94.31 114 ILE A N 1
ATOM 863 C CA . ILE A 1 114 ? -2.085 -7.440 13.917 1.00 94.31 114 ILE A CA 1
ATOM 864 C C . ILE A 1 114 ? -2.633 -8.055 15.216 1.00 94.31 114 ILE A C 1
ATOM 866 O O . ILE A 1 114 ? -3.349 -9.050 15.167 1.00 94.31 114 ILE A O 1
ATOM 870 N N . TYR A 1 115 ? -2.256 -7.506 16.372 1.00 96.94 115 TYR A N 1
ATOM 871 C CA . TYR A 1 115 ? -2.739 -7.944 17.682 1.00 96.94 115 TYR A CA 1
ATOM 872 C C . TYR A 1 115 ? -3.987 -7.178 18.135 1.00 96.94 115 TYR A C 1
ATOM 874 O O . TYR A 1 115 ? -4.571 -7.512 19.164 1.00 96.94 115 TYR A O 1
ATOM 882 N N . ALA A 1 116 ? -4.386 -6.149 17.387 1.00 97.62 116 ALA A N 1
ATOM 883 C CA . ALA A 1 116 ? -5.591 -5.384 17.649 1.00 97.62 116 ALA A CA 1
ATOM 884 C C . ALA A 1 116 ? -6.863 -6.172 17.253 1.00 97.62 116 ALA A C 1
ATOM 886 O O . ALA A 1 116 ? -6.768 -7.216 16.598 1.00 97.62 116 ALA A O 1
ATOM 887 N N . PRO A 1 117 ? -8.067 -5.709 17.635 1.00 98.06 117 PRO A N 1
ATOM 888 C CA . PRO A 1 117 ? -9.319 -6.345 17.235 1.00 98.06 117 PRO A CA 1
ATOM 889 C C . PRO A 1 117 ? -9.446 -6.507 15.714 1.00 98.06 117 PRO A C 1
ATOM 891 O O . PRO A 1 117 ? -9.342 -5.539 14.962 1.00 98.06 117 PRO A O 1
ATOM 894 N N . LEU A 1 118 ? -9.699 -7.736 15.255 1.00 97.88 118 LEU A N 1
ATOM 895 C CA . LEU A 1 118 ? -10.028 -8.017 13.857 1.00 97.88 118 LEU A CA 1
ATOM 896 C C . LEU A 1 118 ? -11.462 -7.557 13.580 1.00 97.88 118 LEU A C 1
ATOM 898 O O . LEU A 1 118 ? -12.406 -8.111 14.142 1.00 97.88 118 LEU A O 1
ATOM 902 N N . VAL A 1 119 ? -11.62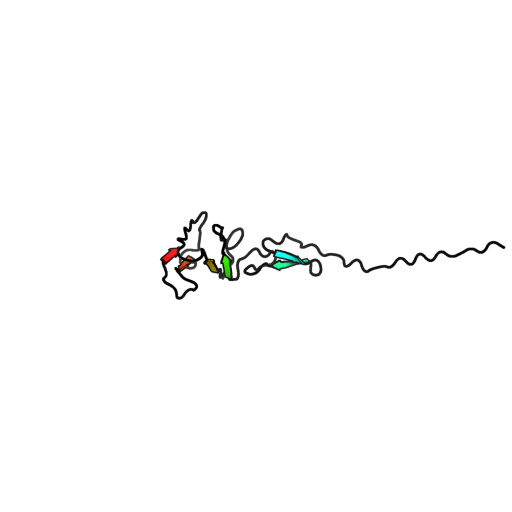8 -6.576 12.697 1.00 97.38 119 VAL A N 1
ATOM 903 C CA . VAL A 1 119 ? -12.947 -6.016 12.359 1.00 97.38 119 VAL A CA 1
ATOM 904 C C . VAL A 1 119 ? -13.506 -6.550 11.047 1.00 97.38 119 VAL A C 1
ATOM 906 O O . VAL A 1 119 ? -14.723 -6.581 10.874 1.00 97.38 119 VAL A O 1
ATOM 909 N N . ALA A 1 120 ? -12.650 -7.002 10.128 1.00 96.50 120 ALA A N 1
ATOM 910 C CA . ALA A 1 120 ? -13.095 -7.641 8.895 1.00 96.50 120 ALA A CA 1
ATOM 911 C C . ALA A 1 120 ? -12.042 -8.590 8.314 1.00 96.50 120 ALA A C 1
ATOM 913 O O . ALA A 1 120 ? -10.838 -8.362 8.441 1.00 96.50 120 ALA A O 1
ATOM 914 N N . ALA A 1 121 ? -12.516 -9.627 7.624 1.00 95.50 121 ALA A N 1
ATOM 915 C CA . ALA A 1 121 ? -11.701 -10.531 6.825 1.00 95.50 121 ALA A CA 1
ATOM 916 C C . ALA A 1 121 ? -12.386 -10.766 5.473 1.00 95.50 121 ALA A C 1
ATOM 918 O O . ALA A 1 121 ? -13.571 -11.105 5.427 1.00 95.50 121 ALA A O 1
ATOM 919 N N . PHE A 1 122 ? -11.639 -10.587 4.387 1.00 93.75 122 PHE A N 1
ATOM 920 C CA . PHE A 1 122 ? -12.113 -10.747 3.014 1.00 93.75 122 PHE A CA 1
ATOM 921 C C . PHE A 1 122 ? -11.325 -11.848 2.303 1.00 93.75 122 PHE A C 1
ATOM 923 O O . PHE A 1 122 ? -10.146 -12.059 2.598 1.00 93.75 122 PHE A O 1
ATOM 930 N N . ARG A 1 123 ? -12.005 -12.535 1.385 1.00 89.69 123 ARG A N 1
ATOM 931 C CA . ARG A 1 123 ? -11.510 -13.638 0.558 1.00 89.69 123 ARG A CA 1
ATOM 932 C C . ARG A 1 123 ? -12.001 -13.476 -0.873 1.00 89.69 123 ARG A C 1
ATOM 934 O O . ARG A 1 123 ? -13.077 -12.850 -1.025 1.00 89.69 123 ARG A O 1
#

InterPro domains:
  IPR000742 EGF-like domain [PS00022] (38-49)
  IPR000742 EGF-like domain [PS50026] (18-50)
  IPR000742 EGF-like domain [SM00181] (21-50)
  IPR000859 CUB domain [PF00431] (52-122)
  IPR000859 CUB domain [PS01180] (52-123)
  IPR000859 CUB domain [cd00041] (52-122)
  IPR002049 Laminin-type EGF domain [cd00055] (27-52)
  IPR035914 Spermadhesin, CUB domain superfamily [G3DSA:2.60.120.290] (49-123)
  IPR035914 Spermadhesin, CUB domain superfamily [SSF49854] (48-121)
  IPR051568 LZTR1/Attractin [PTHR46376] (37-122)

Solvent-accessible surface area (backbone atoms only — not comparable to full-atom values): 8139 Å² total; per-residue (Å²): 141,80,84,83,79,82,82,80,78,79,74,78,77,66,79,74,74,74,68,34,68,41,94,58,78,38,71,38,42,45,66,35,42,90,78,29,43,44,48,49,39,88,31,35,30,65,80,32,15,47,32,38,59,30,65,42,81,42,71,55,98,69,86,86,86,78,59,49,74,82,75,79,61,89,89,58,51,71,46,76,48,75,44,73,59,88,96,55,85,85,83,87,78,84,89,76,86,87,54,57,81,98,76,39,71,51,78,42,48,67,61,97,44,94,85,34,57,78,76,47,77,47,101

Foldseek 3Di:
DDDDDDPPPPPPPPPPLQQAAAPDAQPAADQHRNPSFGDHDPQFDDRNSFAGADEEEAADCDDDDDRGPDDHDPPHDYYYDYDPDPPDDDDDDPPDDDDDPPPDKDWDADDRDPPHDTPDMDD

Secondary structure (DSSP, 8-state):
-------------------PPPSS--SSEEEETTTTEEEEPTTEESTTS-EE-SEEEE-SSS----S-SSSPPTT---EEEE---TTPPP----SS----TTT--EEEESSSSTTSPEEEEE-

Nearest PDB structures (foldseek):
  4cbz-assembly2_B  TM=6.139E-01  e=2.010E+00  Homo sapiens